Protein AF-A0AAN9SL40-F1 (afdb_monomer_lite)

Radius of gyration: 12.81 Å; chains: 1; bounding box: 30×24×36 Å

Sequence (73 aa):
MLACVTCAASYGGMELTFVEVVEAMEQVVSGIKYYIKISAMAPHGDSRLFDSVVLVKPWFPSKQLLNFSPGAW

Secondary structure (DSSP, 8-state):
----TT--EEETTEEEEEEEEEEEEEEEESEEEEEEEEEEE-TTS-EEEEEEEEEEETTEEEEEEEEEEE---

InterPro domains:
  IPR000010 Cystatin domain [PF16845] (15-69)
  IPR000010 Cystatin domain [cd00042] (13-70)
  IPR018073 Proteinase inhibitor I25, cystatin, conserved site [PS00287] (26-39)
  IPR046350 Cystatin superfamily [SSF54403] (12-70)

Structure (mmCIF, N/CA/C/O backbone):
data_AF-A0AAN9SL40-F1
#
_entry.id   AF-A0AAN9SL40-F1
#
loop_
_atom_site.group_PDB
_atom_site.id
_atom_site.type_symbol
_atom_site.label_atom_id
_atom_site.label_alt_id
_atom_site.label_comp_id
_atom_site.label_asym_id
_atom_site.label_entity_id
_atom_site.label_seq_id
_atom_site.pdbx_PDB_ins_code
_atom_site.Cartn_x
_atom_site.Cartn_y
_atom_site.Cartn_z
_atom_site.occupancy
_atom_site.B_iso_or_equiv
_atom_site.auth_seq_id
_atom_site.auth_comp_id
_atom_site.auth_asym_id
_atom_site.auth_atom_id
_atom_site.pdbx_PDB_model_num
ATOM 1 N N . MET A 1 1 ? -9.067 11.964 3.261 1.00 30.03 1 MET A N 1
ATOM 2 C CA . MET A 1 1 ? -7.748 12.630 3.169 1.00 30.03 1 MET A CA 1
ATOM 3 C C . MET A 1 1 ? -6.704 11.588 2.781 1.00 30.03 1 MET A C 1
ATOM 5 O O . MET A 1 1 ? -6.091 10.982 3.658 1.00 30.03 1 MET A O 1
ATOM 9 N N . LEU A 1 2 ? -6.573 11.327 1.472 1.00 31.22 2 LEU A N 1
ATOM 10 C CA . LEU A 1 2 ? -5.438 10.588 0.914 1.00 31.22 2 LEU A CA 1
ATOM 11 C C . LEU A 1 2 ? -4.198 11.446 1.165 1.00 31.22 2 LEU A C 1
ATOM 13 O O . LEU A 1 2 ? -4.024 12.493 0.549 1.00 31.22 2 LEU A O 1
ATOM 17 N N . ALA A 1 3 ? -3.404 11.068 2.158 1.00 31.25 3 ALA A N 1
ATOM 18 C CA . ALA A 1 3 ? -2.163 11.755 2.456 1.00 31.25 3 ALA A CA 1
ATOM 19 C C . ALA A 1 3 ? -1.056 11.112 1.615 1.00 31.25 3 ALA A C 1
ATOM 21 O O . ALA A 1 3 ? -0.777 9.930 1.789 1.00 31.25 3 ALA A O 1
ATOM 22 N N . CYS A 1 4 ? -0.439 11.939 0.768 1.00 34.94 4 CYS A N 1
ATOM 23 C CA . CYS A 1 4 ? 0.789 11.707 0.007 1.00 34.94 4 CYS A CA 1
ATOM 24 C C . CYS A 1 4 ? 0.669 10.875 -1.288 1.00 34.94 4 CYS A C 1
ATOM 26 O O . CYS A 1 4 ? 1.027 9.705 -1.338 1.00 34.94 4 CYS A O 1
ATOM 28 N N . VAL A 1 5 ? 0.270 11.544 -2.376 1.00 43.50 5 VAL A N 1
ATOM 29 C CA . VAL A 1 5 ? 0.494 11.103 -3.774 1.00 43.50 5 VAL A CA 1
ATOM 30 C C . VAL A 1 5 ? 1.981 11.246 -4.180 1.00 43.50 5 VAL A C 1
ATOM 32 O O . VAL A 1 5 ? 2.377 10.839 -5.262 1.00 43.50 5 VAL A O 1
ATOM 35 N N . THR A 1 6 ? 2.842 11.766 -3.295 1.00 46.84 6 THR A N 1
ATOM 36 C CA . THR A 1 6 ? 4.294 11.930 -3.510 1.00 46.84 6 THR A CA 1
ATOM 37 C C . THR A 1 6 ? 5.154 11.062 -2.585 1.00 46.84 6 THR A C 1
ATOM 39 O O . THR A 1 6 ? 6.338 11.341 -2.415 1.00 46.84 6 THR A O 1
ATOM 42 N N . CYS A 1 7 ? 4.597 10.032 -1.939 1.00 52.72 7 CYS A N 1
ATOM 43 C CA . CYS A 1 7 ? 5.415 9.122 -1.138 1.00 52.72 7 CYS A CA 1
ATOM 44 C C . CYS A 1 7 ? 6.254 8.250 -2.079 1.00 52.72 7 CYS A C 1
ATOM 46 O O . CYS A 1 7 ? 5.746 7.289 -2.652 1.00 52.72 7 CYS A O 1
ATOM 48 N N . ALA A 1 8 ? 7.534 8.589 -2.229 1.00 56.53 8 ALA A N 1
ATOM 49 C CA . ALA A 1 8 ? 8.513 7.658 -2.760 1.00 56.53 8 ALA A CA 1
ATOM 50 C C . ALA A 1 8 ? 8.532 6.416 -1.858 1.00 56.53 8 ALA A C 1
ATOM 52 O O . ALA A 1 8 ? 8.791 6.510 -0.655 1.00 56.53 8 ALA A O 1
ATOM 53 N N . ALA A 1 9 ? 8.185 5.265 -2.424 1.00 67.00 9 ALA A N 1
ATOM 54 C CA . ALA A 1 9 ? 8.326 3.981 -1.751 1.00 67.00 9 ALA A CA 1
ATOM 55 C C . ALA A 1 9 ? 9.636 3.346 -2.216 1.00 67.00 9 ALA A C 1
ATOM 57 O O . ALA A 1 9 ? 10.050 3.561 -3.349 1.00 67.00 9 ALA A O 1
ATOM 58 N N . SER A 1 10 ? 10.297 2.554 -1.377 1.00 70.94 10 SER A N 1
ATOM 59 C CA . SER A 1 10 ? 11.462 1.784 -1.810 1.00 70.94 10 SER A CA 1
ATOM 60 C C . SER A 1 10 ? 11.224 0.295 -1.613 1.00 70.94 10 SER A C 1
ATOM 62 O O . SER A 1 10 ? 10.679 -0.142 -0.600 1.00 70.94 10 SER A O 1
ATOM 64 N N . TYR A 1 11 ? 11.606 -0.499 -2.609 1.00 73.31 11 TYR A N 1
ATOM 65 C CA . TYR A 1 11 ? 11.524 -1.955 -2.552 1.00 73.31 11 TYR A CA 1
ATOM 66 C C . TYR A 1 11 ? 12.785 -2.55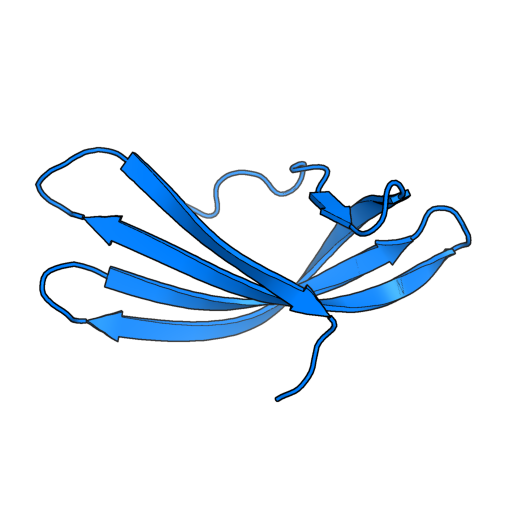9 -3.161 1.00 73.31 11 TYR A C 1
ATOM 68 O O . TYR A 1 11 ? 13.151 -2.240 -4.290 1.00 73.31 11 TYR A O 1
ATOM 76 N N . GLY A 1 12 ? 13.482 -3.409 -2.401 1.00 76.88 12 GLY A N 1
ATOM 77 C CA . GLY A 1 12 ? 14.720 -4.046 -2.866 1.00 76.88 12 GLY A CA 1
ATOM 78 C C . GLY A 1 12 ? 15.838 -3.061 -3.238 1.00 76.88 12 GLY A C 1
ATOM 79 O O . GLY A 1 12 ? 16.643 -3.369 -4.109 1.00 76.88 12 GLY A O 1
ATOM 80 N N . GLY A 1 13 ? 15.869 -1.871 -2.624 1.00 79.88 13 GLY A N 1
ATOM 81 C CA . GLY A 1 13 ? 16.850 -0.817 -2.923 1.00 79.88 13 GLY A CA 1
ATOM 82 C C . GLY A 1 13 ? 16.510 0.066 -4.131 1.00 79.88 13 GLY A C 1
ATOM 83 O O . GLY A 1 13 ? 17.282 0.964 -4.448 1.00 79.88 13 GLY A O 1
ATOM 84 N N . MET A 1 14 ? 15.366 -0.153 -4.785 1.00 81.38 14 MET A N 1
ATOM 85 C CA . MET A 1 14 ? 14.879 0.687 -5.881 1.00 81.38 14 MET 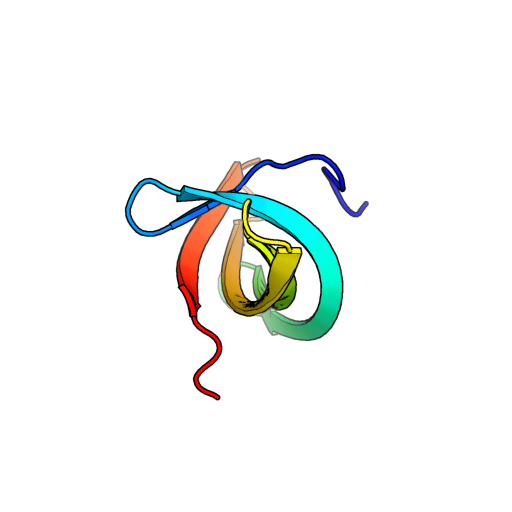A CA 1
ATOM 86 C C . MET A 1 14 ? 13.829 1.671 -5.383 1.00 81.38 14 MET A C 1
ATOM 88 O O . MET A 1 14 ? 12.958 1.295 -4.598 1.00 81.38 14 MET A O 1
ATOM 92 N N . GLU A 1 15 ? 13.889 2.903 -5.879 1.00 85.75 15 GLU A N 1
ATOM 93 C CA . GLU A 1 15 ? 12.883 3.928 -5.618 1.00 85.75 15 GLU A CA 1
ATOM 94 C C . GLU A 1 15 ? 11.700 3.779 -6.577 1.00 85.75 15 GLU A C 1
ATOM 96 O O . GLU A 1 15 ? 11.866 3.629 -7.785 1.00 85.75 15 GLU A O 1
ATOM 101 N N . LEU A 1 16 ? 10.498 3.782 -6.022 1.00 87.38 16 LEU A N 1
ATOM 102 C CA . LEU A 1 16 ? 9.242 3.581 -6.717 1.00 87.38 16 LEU A CA 1
ATOM 103 C C . LEU A 1 16 ? 8.456 4.883 -6.694 1.00 87.38 16 LEU A C 1
ATOM 105 O O . LEU A 1 16 ? 8.259 5.494 -5.641 1.00 87.38 16 LEU A O 1
ATO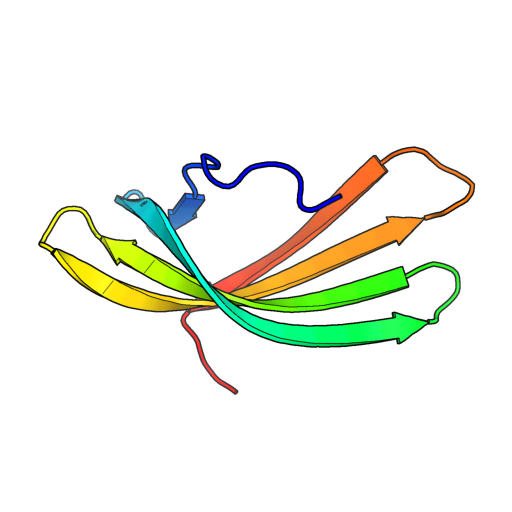M 109 N N . THR A 1 17 ? 7.954 5.269 -7.860 1.00 89.25 17 THR A N 1
ATOM 110 C CA . THR A 1 17 ? 7.055 6.414 -7.992 1.00 89.25 17 THR A CA 1
ATOM 111 C C . THR A 1 17 ? 5.617 5.924 -7.962 1.00 89.25 17 THR A C 1
ATOM 113 O O . THR A 1 17 ? 5.234 5.076 -8.764 1.00 89.25 17 THR A O 1
ATOM 116 N N . PHE A 1 18 ? 4.816 6.437 -7.031 1.00 88.31 18 PHE A N 1
ATOM 117 C CA . PHE A 1 18 ? 3.386 6.141 -6.977 1.00 88.31 18 PHE A CA 1
ATOM 118 C C . PHE A 1 18 ? 2.688 6.572 -8.276 1.00 88.31 18 PHE A C 1
ATOM 120 O O . PHE A 1 18 ? 2.943 7.664 -8.782 1.00 88.31 18 PHE A O 1
ATOM 127 N N . VAL A 1 19 ? 1.794 5.724 -8.790 1.00 90.56 19 VAL A N 1
ATOM 128 C CA . VAL A 1 19 ? 0.970 6.022 -9.969 1.00 90.56 19 VAL A CA 1
ATOM 129 C C . VAL A 1 19 ? -0.488 6.180 -9.554 1.00 90.56 19 VAL A C 1
ATOM 131 O O . VAL A 1 19 ? -1.049 7.267 -9.672 1.00 90.56 19 VAL A O 1
ATOM 134 N N . GLU A 1 20 ? -1.098 5.114 -9.034 1.00 91.00 20 GLU A N 1
ATOM 135 C CA . GLU A 1 20 ? -2.516 5.109 -8.664 1.00 91.00 20 GLU A CA 1
ATOM 136 C C . GLU A 1 20 ? -2.855 4.041 -7.617 1.00 91.00 20 GLU A C 1
ATOM 138 O O . GLU A 1 20 ? -2.088 3.107 -7.371 1.00 91.00 20 GLU A O 1
ATOM 143 N N . VAL A 1 21 ? -4.034 4.175 -7.006 1.00 92.56 21 VAL A N 1
ATOM 144 C CA . VAL A 1 21 ? -4.647 3.125 -6.184 1.00 92.56 21 VAL A CA 1
ATOM 145 C C . VAL A 1 21 ? -5.540 2.284 -7.086 1.00 92.56 21 VAL A C 1
ATOM 147 O O . VAL A 1 21 ? -6.487 2.805 -7.665 1.00 92.56 21 VAL A O 1
ATOM 150 N N . VAL A 1 22 ? -5.246 0.991 -7.174 1.00 93.94 22 VAL A N 1
ATOM 151 C CA . VAL A 1 22 ? -6.002 0.030 -7.988 1.00 93.94 22 VAL A CA 1
ATOM 152 C C . VAL A 1 22 ? -7.181 -0.534 -7.203 1.00 93.94 22 VAL A C 1
ATOM 154 O O . VAL A 1 22 ? -8.273 -0.688 -7.739 1.00 93.94 22 VAL A O 1
ATOM 157 N N . GLU A 1 23 ? -6.973 -0.818 -5.919 1.00 92.62 23 GLU A N 1
ATOM 158 C CA . GLU A 1 23 ? -7.996 -1.384 -5.046 1.00 92.62 23 GLU A CA 1
ATOM 159 C C . GLU A 1 23 ? -7.768 -0.929 -3.606 1.00 92.62 23 GLU A C 1
ATOM 161 O O . GLU A 1 23 ? -6.632 -0.733 -3.168 1.00 92.62 23 GLU A O 1
ATOM 166 N N . ALA A 1 24 ? -8.850 -0.752 -2.854 1.00 92.31 24 ALA A N 1
ATOM 167 C CA . ALA A 1 24 ? -8.779 -0.441 -1.438 1.00 92.31 24 ALA A CA 1
ATOM 168 C C . ALA A 1 24 ? -9.910 -1.140 -0.685 1.00 92.31 24 ALA A C 1
ATOM 170 O O . ALA A 1 24 ? -11.079 -1.027 -1.052 1.00 92.31 24 ALA A O 1
ATOM 171 N N . MET A 1 25 ? -9.553 -1.818 0.400 1.00 93.00 25 MET A N 1
ATOM 172 C CA . MET A 1 25 ? -10.486 -2.455 1.320 1.00 93.00 25 MET A CA 1
ATOM 173 C C . MET A 1 25 ? -10.247 -1.951 2.740 1.00 93.00 25 MET A C 1
ATOM 175 O O . MET A 1 25 ? -9.109 -1.724 3.161 1.00 93.00 25 MET A O 1
ATOM 179 N N . GLU A 1 26 ? -11.331 -1.815 3.496 1.00 93.62 26 GLU A N 1
ATOM 180 C CA . GLU A 1 26 ? -11.303 -1.425 4.901 1.00 93.62 26 GLU A CA 1
ATOM 181 C C . GLU A 1 26 ? -11.709 -2.601 5.790 1.00 93.62 26 GLU A C 1
ATOM 183 O O . GLU A 1 26 ? -12.688 -3.297 5.523 1.00 93.62 26 GLU A O 1
ATOM 188 N N . GLN A 1 27 ? -10.974 -2.792 6.884 1.00 91.06 27 GLN A N 1
ATOM 189 C CA . GLN A 1 27 ? -11.325 -3.722 7.944 1.00 91.06 27 GLN A CA 1
ATOM 190 C C . GLN A 1 27 ? -11.305 -3.017 9.303 1.00 91.06 27 GLN A C 1
ATOM 192 O O . GLN A 1 27 ? -10.262 -2.560 9.781 1.00 91.06 27 GLN A O 1
ATOM 197 N N . VAL A 1 28 ? -12.461 -3.002 9.965 1.00 88.62 28 VAL A N 1
ATOM 198 C CA . VAL A 1 28 ? -12.606 -2.504 11.336 1.00 88.62 28 VAL A CA 1
ATOM 199 C C . VAL A 1 28 ? -12.176 -3.593 12.321 1.00 88.62 28 VAL A C 1
ATOM 201 O O . VAL A 1 28 ? -12.670 -4.718 12.299 1.00 88.62 28 VAL A O 1
ATOM 204 N N . VAL A 1 29 ? -11.230 -3.252 13.187 1.00 83.12 29 VAL A N 1
ATOM 205 C CA . VAL A 1 29 ? -10.730 -4.071 14.301 1.00 83.12 29 VAL A CA 1
ATOM 206 C C . VAL A 1 29 ? -10.754 -3.213 15.574 1.00 83.12 29 VAL A C 1
ATOM 208 O O . VAL A 1 29 ? -11.489 -2.230 15.650 1.00 83.12 29 VAL A O 1
ATOM 211 N N . SER A 1 30 ? -9.928 -3.495 16.583 1.00 83.25 30 SER A N 1
ATOM 212 C CA . SER A 1 30 ? -9.562 -2.488 17.593 1.00 83.25 30 SER A CA 1
ATOM 213 C C . SER A 1 30 ? -8.702 -1.373 16.952 1.00 83.25 30 SER A C 1
ATOM 215 O O . SER A 1 30 ? -7.551 -1.173 17.325 1.00 83.25 30 SER A O 1
ATOM 217 N N . GLY A 1 31 ? -9.215 -0.697 15.925 1.00 87.38 31 GLY A N 1
ATOM 218 C CA . GLY A 1 31 ? -8.496 0.150 14.972 1.00 87.38 31 GLY A CA 1
ATOM 219 C C . GLY A 1 31 ? -9.082 -0.005 13.563 1.00 87.38 31 GLY A C 1
ATOM 220 O O . GLY A 1 31 ? -10.077 -0.697 13.380 1.00 87.38 31 GLY A O 1
ATOM 221 N N . ILE A 1 32 ? -8.462 0.611 12.561 1.00 90.62 32 ILE A N 1
ATOM 222 C CA . ILE A 1 32 ? -8.863 0.492 11.153 1.00 90.62 32 ILE A CA 1
ATOM 223 C C . ILE A 1 32 ? -7.658 0.003 10.351 1.00 90.62 32 ILE A C 1
ATOM 225 O O . ILE A 1 32 ? -6.605 0.646 10.366 1.00 90.62 32 ILE A O 1
ATOM 229 N N . LYS A 1 33 ? -7.796 -1.143 9.679 1.00 92.50 33 LYS A N 1
ATOM 230 C CA . LYS A 1 33 ? -6.819 -1.651 8.711 1.00 92.50 33 LYS A CA 1
ATOM 231 C C . LYS A 1 33 ? -7.282 -1.320 7.300 1.00 92.50 33 LYS A C 1
ATOM 233 O O . LYS A 1 33 ? -8.382 -1.696 6.912 1.00 92.50 33 LYS A O 1
ATOM 238 N N . TYR A 1 34 ? -6.413 -0.681 6.534 1.00 92.94 34 TYR A N 1
ATOM 239 C CA . TYR A 1 34 ? -6.593 -0.470 5.108 1.00 92.94 34 TYR A CA 1
ATOM 240 C C . TYR A 1 34 ? -5.694 -1.435 4.351 1.00 92.94 34 TYR A C 1
ATOM 242 O O . TYR A 1 34 ? -4.478 -1.418 4.544 1.00 92.94 34 TYR A O 1
ATOM 250 N N . TYR A 1 35 ? -6.294 -2.256 3.502 1.00 92.69 35 TYR A N 1
ATOM 251 C CA . TYR A 1 35 ? -5.597 -3.077 2.523 1.00 92.69 35 TYR A CA 1
ATOM 252 C C . TYR A 1 35 ? -5.672 -2.329 1.202 1.00 92.69 35 TYR A C 1
ATOM 254 O O . TYR A 1 35 ? -6.756 -2.167 0.650 1.00 92.69 35 TYR A O 1
ATOM 262 N N . ILE A 1 36 ? -4.550 -1.787 0.745 1.00 93.31 36 ILE A N 1
ATOM 263 C CA . ILE A 1 36 ? -4.507 -0.910 -0.421 1.00 93.31 36 ILE A CA 1
ATOM 264 C C . ILE A 1 36 ? -3.567 -1.534 -1.441 1.00 93.31 36 ILE A C 1
ATOM 266 O O . ILE A 1 36 ? -2.381 -1.730 -1.157 1.00 93.31 36 ILE A O 1
ATOM 270 N N . LYS A 1 37 ? -4.099 -1.806 -2.628 1.00 93.19 37 LYS A N 1
ATOM 271 C CA . LYS A 1 37 ? -3.341 -2.208 -3.804 1.00 93.19 37 LYS A CA 1
ATOM 272 C C . LYS A 1 37 ? -3.018 -0.969 -4.617 1.00 93.19 37 LYS A C 1
ATOM 274 O O . LYS A 1 37 ? -3.918 -0.229 -5.014 1.00 93.19 37 LYS A O 1
ATOM 279 N N . ILE A 1 38 ? -1.739 -0.732 -4.862 1.00 91.94 38 ILE A N 1
ATOM 280 C CA . ILE A 1 38 ? -1.267 0.420 -5.626 1.00 91.94 38 ILE A CA 1
ATOM 281 C C . ILE A 1 38 ? -0.496 -0.031 -6.857 1.00 91.94 38 ILE A C 1
ATOM 283 O O . ILE A 1 38 ? 0.134 -1.084 -6.859 1.00 91.94 38 ILE A O 1
ATOM 287 N N . SER A 1 39 ? -0.512 0.805 -7.883 1.00 91.19 39 SER A N 1
ATOM 288 C CA . SER A 1 39 ? 0.423 0.750 -8.997 1.00 91.19 39 SER A CA 1
ATOM 289 C C . SER A 1 39 ? 1.563 1.726 -8.726 1.00 91.19 39 SER A C 1
ATOM 291 O O . SER A 1 39 ? 1.330 2.880 -8.353 1.00 91.19 39 SER A O 1
ATOM 293 N N . ALA A 1 40 ? 2.799 1.266 -8.895 1.00 90.50 40 ALA A N 1
ATOM 294 C CA . ALA A 1 40 ? 3.986 2.098 -8.777 1.00 90.50 40 ALA A CA 1
ATOM 295 C C . ALA A 1 40 ? 4.958 1.825 -9.929 1.00 90.50 40 ALA A C 1
ATOM 297 O O . ALA A 1 40 ? 5.125 0.687 -10.364 1.00 90.50 40 ALA A O 1
ATOM 298 N N . MET A 1 41 ? 5.605 2.876 -10.419 1.00 90.06 41 MET A N 1
ATOM 299 C CA . MET A 1 41 ? 6.565 2.821 -11.513 1.00 90.06 41 MET A CA 1
ATOM 300 C C . MET A 1 41 ? 7.985 2.686 -10.966 1.00 90.06 41 MET A C 1
ATOM 302 O O . MET A 1 41 ? 8.420 3.480 -10.128 1.00 90.06 41 MET A O 1
ATOM 306 N N . ALA A 1 42 ? 8.701 1.669 -11.442 1.00 86.00 42 ALA A N 1
ATOM 307 C CA . ALA A 1 42 ? 10.120 1.486 -11.176 1.00 86.00 42 ALA A CA 1
ATOM 308 C C . ALA A 1 42 ? 10.966 2.478 -12.001 1.00 86.00 42 ALA A C 1
ATOM 310 O O . ALA A 1 42 ? 10.497 2.970 -13.032 1.00 86.00 42 ALA A O 1
ATOM 311 N N . PRO A 1 43 ? 12.240 2.721 -11.634 1.00 82.75 43 PRO A N 1
ATOM 312 C CA . PRO A 1 43 ? 13.105 3.664 -12.353 1.00 82.75 43 PRO A CA 1
ATOM 313 C C . PRO A 1 43 ? 13.305 3.315 -13.835 1.00 82.75 43 PRO A C 1
ATOM 315 O O . PRO A 1 43 ? 13.593 4.187 -14.648 1.00 82.75 43 PRO A O 1
ATOM 318 N N . HIS A 1 44 ? 13.128 2.042 -14.197 1.00 82.25 44 HIS A N 1
ATOM 319 C CA . HIS A 1 44 ? 13.236 1.551 -15.571 1.00 82.25 44 HIS A CA 1
ATOM 320 C C . HIS A 1 44 ? 11.945 1.701 -16.397 1.00 82.25 44 HIS A C 1
ATOM 322 O O . HIS A 1 44 ? 11.911 1.265 -17.541 1.00 82.25 44 HIS A O 1
ATOM 328 N N . GLY A 1 45 ? 10.899 2.329 -15.846 1.00 81.31 45 GLY A N 1
ATOM 329 C CA . GLY A 1 45 ? 9.633 2.590 -16.541 1.00 81.31 45 GLY A CA 1
ATOM 330 C C . GLY A 1 45 ? 8.584 1.487 -16.403 1.00 81.31 45 GLY A C 1
ATOM 331 O O . GLY A 1 45 ? 7.438 1.687 -16.796 1.00 81.31 45 GLY A O 1
ATOM 332 N N . ASP A 1 46 ? 8.936 0.354 -15.795 1.00 86.94 46 ASP A N 1
ATOM 333 C CA . ASP A 1 46 ? 7.989 -0.732 -15.559 1.00 86.94 46 ASP A CA 1
ATOM 334 C C . ASP A 1 46 ? 7.056 -0.398 -14.393 1.00 86.94 46 ASP A C 1
ATOM 336 O O . ASP A 1 46 ? 7.500 -0.204 -13.255 1.00 86.94 46 ASP A O 1
ATOM 340 N N . SER A 1 47 ? 5.751 -0.386 -14.658 1.00 88.44 47 SER A N 1
ATOM 341 C CA . SER A 1 47 ? 4.736 -0.351 -13.606 1.00 88.44 47 SER A CA 1
ATOM 342 C C . SER A 1 47 ? 4.586 -1.734 -12.969 1.00 88.44 47 SER A C 1
ATOM 344 O O . SER A 1 47 ? 4.541 -2.759 -13.653 1.00 88.44 47 SER A O 1
ATOM 346 N N . ARG A 1 48 ? 4.520 -1.768 -11.638 1.00 89.81 48 ARG A N 1
ATOM 347 C CA . ARG A 1 48 ? 4.276 -2.972 -10.844 1.00 89.81 48 ARG A CA 1
ATOM 348 C C . ARG A 1 48 ? 3.213 -2.693 -9.798 1.00 89.81 48 ARG A C 1
ATOM 350 O O . ARG A 1 48 ? 3.124 -1.591 -9.256 1.00 89.81 48 ARG A O 1
ATOM 357 N N . LEU A 1 49 ? 2.430 -3.723 -9.500 1.00 92.31 49 LEU A N 1
ATOM 358 C CA . LEU A 1 49 ? 1.456 -3.676 -8.421 1.00 92.31 49 LEU A CA 1
ATOM 359 C C . LEU A 1 49 ? 2.132 -3.988 -7.092 1.00 92.31 49 LEU A C 1
ATOM 361 O O . LEU A 1 49 ? 3.015 -4.846 -7.021 1.00 92.31 49 LEU A O 1
ATOM 365 N N . PHE A 1 50 ? 1.687 -3.304 -6.049 1.00 91.31 50 PHE A N 1
ATOM 366 C CA . PHE A 1 50 ? 2.121 -3.515 -4.681 1.00 91.31 50 PHE A CA 1
ATOM 367 C C . PHE A 1 50 ? 0.924 -3.566 -3.758 1.00 91.31 50 PHE A C 1
ATOM 369 O O . PHE A 1 50 ? -0.009 -2.770 -3.867 1.00 91.31 50 PHE A O 1
ATOM 376 N N . ASP A 1 51 ? 1.023 -4.461 -2.795 1.00 92.25 51 ASP A N 1
ATOM 377 C CA . ASP A 1 51 ? 0.050 -4.615 -1.743 1.00 92.25 51 ASP A CA 1
ATOM 378 C C . ASP A 1 51 ? 0.578 -3.966 -0.480 1.00 92.25 51 ASP A C 1
ATOM 380 O O . ASP A 1 51 ? 1.697 -4.232 -0.025 1.00 92.25 51 ASP A O 1
ATOM 3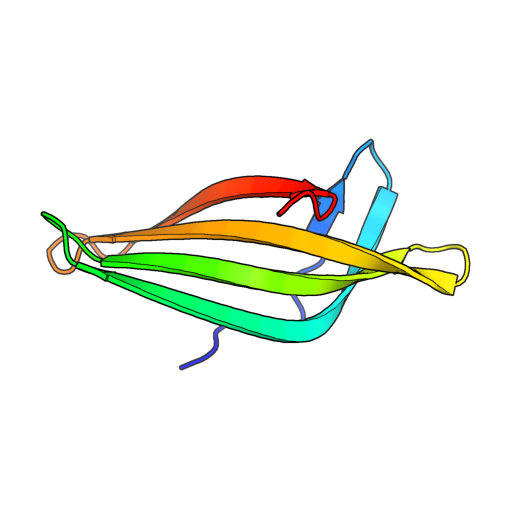84 N N . SER A 1 52 ? -0.254 -3.121 0.108 1.00 91.06 52 SER A N 1
ATOM 385 C CA . SER A 1 52 ? 0.079 -2.399 1.321 1.00 91.06 52 SER A CA 1
ATOM 386 C C . SER A 1 52 ? -0.990 -2.589 2.382 1.00 91.06 52 SER A C 1
ATOM 388 O O . SER A 1 52 ? -2.185 -2.645 2.092 1.00 91.06 52 SER A O 1
ATOM 390 N N . VAL A 1 53 ? -0.550 -2.701 3.633 1.00 92.00 53 VAL A N 1
ATOM 391 C CA . VAL A 1 53 ? -1.451 -2.786 4.785 1.00 92.00 53 VAL A CA 1
ATOM 392 C C . VAL A 1 53 ? -1.131 -1.644 5.727 1.00 92.00 53 VAL A C 1
ATOM 394 O O . VAL A 1 53 ? -0.023 -1.573 6.254 1.00 92.00 53 VAL A O 1
ATOM 397 N N . VAL A 1 54 ? -2.097 -0.763 5.965 1.00 92.19 54 VAL A N 1
ATOM 398 C CA . VAL A 1 54 ? -1.948 0.400 6.846 1.00 92.19 54 VAL A CA 1
ATOM 399 C C . VAL A 1 54 ? -2.875 0.254 8.042 1.00 92.19 54 VAL A C 1
ATOM 401 O O . VAL A 1 54 ? -4.081 0.104 7.879 1.00 92.19 54 VAL A O 1
ATOM 404 N N . LEU A 1 55 ? -2.330 0.329 9.254 1.00 91.25 55 LEU A N 1
ATOM 405 C CA . LEU A 1 55 ? -3.104 0.362 10.491 1.00 91.25 55 LEU A CA 1
ATOM 406 C C . LEU A 1 55 ? -3.201 1.791 11.020 1.00 91.25 55 LEU A C 1
ATOM 408 O O . LEU A 1 55 ? -2.193 2.472 11.212 1.00 91.25 55 LEU A O 1
ATOM 412 N N . VAL A 1 56 ? -4.426 2.210 11.312 1.00 90.75 56 VAL A N 1
ATOM 413 C CA . VAL A 1 56 ? -4.747 3.476 11.970 1.00 90.75 56 VAL A CA 1
ATOM 414 C C . VAL A 1 56 ? -5.471 3.168 13.274 1.00 90.75 56 VAL A C 1
ATOM 416 O O . VAL A 1 56 ? -6.431 2.400 13.289 1.00 90.75 56 VAL A O 1
ATOM 419 N N . LYS A 1 57 ? -5.027 3.758 14.385 1.00 89.00 57 LYS A N 1
ATOM 420 C CA . LYS A 1 57 ? -5.694 3.614 15.687 1.00 89.00 57 LYS A CA 1
ATOM 421 C C . LYS A 1 57 ? -6.372 4.942 16.036 1.00 89.00 57 LYS A C 1
ATOM 423 O O . LYS A 1 57 ? -5.666 5.911 16.260 1.00 89.00 57 LYS A O 1
ATOM 428 N N . PRO A 1 58 ? -7.710 5.037 16.107 1.00 82.06 58 PRO A N 1
ATOM 429 C CA . PRO A 1 58 ? -8.387 6.322 16.325 1.00 82.06 58 PRO A CA 1
ATOM 430 C C . PRO A 1 58 ? -7.974 7.067 17.607 1.00 82.06 58 PRO A C 1
ATOM 432 O O . PRO A 1 58 ? -7.986 8.291 17.643 1.00 82.06 58 PRO A O 1
ATOM 435 N N . TRP A 1 59 ? -7.576 6.335 18.649 1.00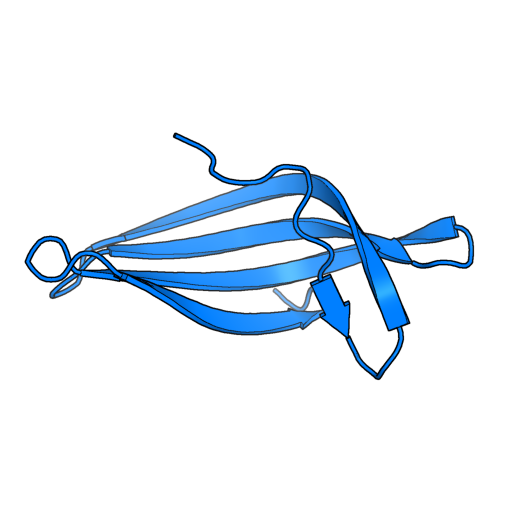 82.88 59 TRP A N 1
ATOM 436 C CA . TRP A 1 59 ? -7.130 6.881 19.939 1.00 82.88 59 TRP A CA 1
ATOM 437 C C . TRP A 1 59 ? -5.634 7.214 20.002 1.00 82.88 59 TRP A C 1
ATOM 439 O O . TRP A 1 59 ? -5.147 7.648 21.043 1.00 82.88 59 TRP A O 1
ATOM 449 N N . PHE A 1 60 ? -4.882 6.972 18.928 1.00 84.50 60 PHE A N 1
ATOM 450 C CA . PHE A 1 60 ? -3.457 7.264 18.867 1.00 84.50 60 PHE A CA 1
ATOM 451 C C . PHE A 1 60 ? -3.126 7.812 17.476 1.00 84.50 60 PHE A C 1
ATOM 453 O O . PHE A 1 60 ? -3.246 7.066 16.508 1.00 84.50 60 PHE A O 1
ATOM 460 N N . PRO A 1 61 ? -2.727 9.090 17.337 1.00 77.88 61 PRO A N 1
ATOM 461 C CA . PRO A 1 61 ? -2.598 9.761 16.045 1.00 77.88 61 PRO A CA 1
ATOM 462 C C . PRO A 1 61 ? -1.356 9.283 15.276 1.00 77.88 61 PRO A C 1
ATOM 464 O O . PRO A 1 61 ? -0.413 10.032 15.043 1.00 77.88 61 PRO A O 1
ATOM 467 N N . SER A 1 62 ? -1.347 8.016 14.871 1.00 79.69 62 SER A N 1
ATOM 468 C CA . SER A 1 62 ? -0.329 7.419 14.025 1.00 79.69 62 SER A CA 1
ATOM 469 C C . SER A 1 62 ? -0.965 6.579 12.923 1.00 79.69 62 SER A C 1
ATOM 471 O O . SER A 1 62 ? -2.022 5.959 13.079 1.00 79.69 62 SER A O 1
ATOM 473 N N . LYS A 1 63 ? -0.293 6.588 11.773 1.00 85.94 63 LYS A N 1
ATOM 474 C CA . LYS A 1 63 ? -0.547 5.683 10.658 1.00 85.94 63 LYS A CA 1
ATOM 475 C C . LYS A 1 63 ? 0.678 4.796 10.544 1.00 85.94 63 LYS A C 1
ATOM 477 O O . LYS A 1 63 ? 1.786 5.310 10.415 1.00 85.94 63 LYS A O 1
ATOM 482 N N . GLN A 1 64 ? 0.486 3.490 10.631 1.00 88.75 64 GLN A N 1
ATOM 483 C CA . GLN A 1 64 ? 1.577 2.530 10.571 1.00 88.75 64 GLN A CA 1
ATOM 484 C C . GLN A 1 64 ? 1.432 1.674 9.318 1.00 88.75 64 GLN A C 1
ATOM 486 O O . GLN A 1 64 ? 0.416 1.004 9.146 1.00 88.75 64 GLN A O 1
ATOM 491 N N . LEU A 1 65 ? 2.456 1.671 8.466 1.00 89.44 65 LEU A N 1
ATOM 492 C CA . LEU A 1 65 ? 2.578 0.713 7.371 1.00 89.44 65 LEU A CA 1
ATOM 493 C C . LEU A 1 65 ? 3.035 -0.630 7.957 1.00 89.44 65 LEU A C 1
ATOM 495 O O . LEU A 1 65 ? 4.135 -0.731 8.494 1.00 89.44 65 LEU A O 1
ATOM 499 N N . LEU A 1 66 ? 2.162 -1.633 7.920 1.00 90.19 66 LEU A N 1
ATOM 500 C CA . LEU A 1 66 ? 2.421 -2.977 8.440 1.00 90.19 66 LEU A CA 1
ATOM 501 C C . LEU A 1 66 ? 3.048 -3.898 7.395 1.00 90.19 66 LEU A C 1
ATOM 503 O O . LEU A 1 66 ? 3.849 -4.755 7.750 1.00 90.19 66 LEU A O 1
ATOM 507 N N . ASN A 1 67 ? 2.664 -3.743 6.128 1.00 89.81 67 ASN A N 1
ATOM 508 C CA . ASN A 1 67 ? 3.183 -4.539 5.023 1.00 89.81 67 ASN A CA 1
ATOM 509 C C . ASN A 1 67 ? 3.316 -3.681 3.768 1.00 89.81 67 ASN A C 1
ATOM 511 O O . ASN A 1 67 ? 2.452 -2.840 3.513 1.00 89.81 67 ASN A O 1
ATOM 515 N N . PHE A 1 68 ? 4.367 -3.940 2.994 1.00 90.12 68 PHE A N 1
ATOM 516 C CA . PHE A 1 68 ? 4.552 -3.433 1.641 1.00 90.12 68 PHE A CA 1
ATOM 517 C C . PHE A 1 68 ? 5.304 -4.482 0.821 1.00 90.12 68 PHE A C 1
ATOM 519 O O . PHE A 1 68 ? 6.484 -4.740 1.064 1.00 90.12 68 PHE A O 1
ATOM 526 N N . SER A 1 69 ? 4.612 -5.123 -0.115 1.00 89.62 69 SER A N 1
ATOM 527 C CA . SER A 1 69 ? 5.153 -6.230 -0.907 1.00 89.62 69 SER A CA 1
ATOM 528 C C . SER A 1 69 ? 4.628 -6.187 -2.341 1.00 89.62 69 SER A C 1
ATOM 530 O O . SER A 1 69 ? 3.593 -5.568 -2.579 1.00 89.62 69 SER A O 1
ATOM 532 N N . PRO A 1 70 ? 5.303 -6.830 -3.307 1.00 90.00 70 PRO A N 1
ATOM 533 C CA . PRO A 1 70 ? 4.770 -6.983 -4.655 1.00 90.00 70 PRO A CA 1
ATOM 534 C C . PRO A 1 70 ? 3.386 -7.635 -4.635 1.00 90.00 70 PRO A C 1
ATOM 536 O O . PRO A 1 70 ? 3.135 -8.512 -3.808 1.00 90.00 70 PRO A O 1
ATOM 539 N N . GLY A 1 71 ? 2.535 -7.192 -5.562 1.00 82.19 71 GLY A N 1
ATOM 540 C CA . GLY A 1 71 ? 1.167 -7.657 -5.767 1.00 82.19 71 GLY A CA 1
ATOM 541 C C . GLY A 1 71 ? 1.086 -9.178 -5.869 1.00 82.19 71 GLY A C 1
ATOM 542 O O . GLY A 1 71 ? 1.629 -9.736 -6.822 1.00 82.19 71 GLY A O 1
ATOM 543 N N . ALA A 1 72 ? 0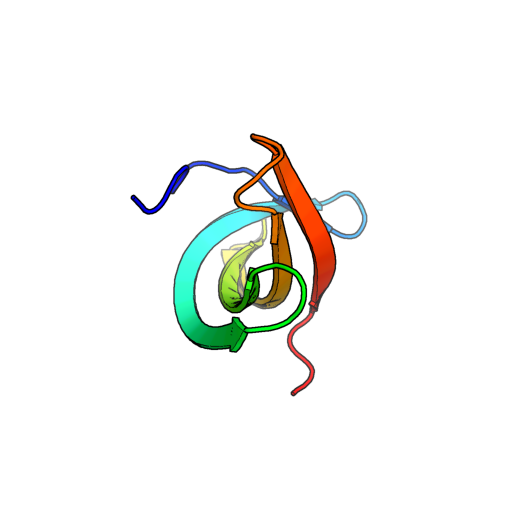.429 -9.840 -4.917 1.00 69.69 72 ALA A N 1
ATOM 544 C CA . ALA A 1 72 ? 0.367 -11.305 -4.844 1.00 69.69 72 ALA A CA 1
ATOM 545 C C . ALA A 1 72 ? -1.038 -11.887 -4.598 1.00 69.69 72 ALA A C 1
ATOM 547 O O . ALA A 1 72 ? -1.172 -13.111 -4.566 1.00 69.69 72 ALA A O 1
ATOM 548 N N . TRP A 1 73 ? -2.064 -11.048 -4.429 1.00 60.78 73 TRP A N 1
ATOM 549 C CA . TRP A 1 73 ? -3.458 -11.461 -4.212 1.00 60.78 73 TRP A CA 1
ATOM 550 C C . TRP A 1 73 ? -4.419 -10.818 -5.207 1.00 60.78 73 TRP A C 1
ATOM 552 O O . TRP A 1 73 ? -4.119 -9.712 -5.725 1.00 60.78 73 TRP A O 1
#

Organism: Psophocarpus tetragonolobus (NCBI:txid3891)

Foldseek 3Di:
DPPDQPDFDDDPNWTWRWDAWPDWDWDDDCWIKIWTWTWIATPVGDIFIWTWIWTGHPVDGDIDTPDIGTDDD

pLDDT: mean 81.81, std 16.1, range [30.03, 93.94]